Protein AF-S3V0M7-F1 (afdb_monomer)

Organism: NCBI:txid1193011

Solvent-accessible surface area (backbone atoms only — not comparable to full-atom values): 7848 Å² total; per-residue (Å²): 108,45,50,55,43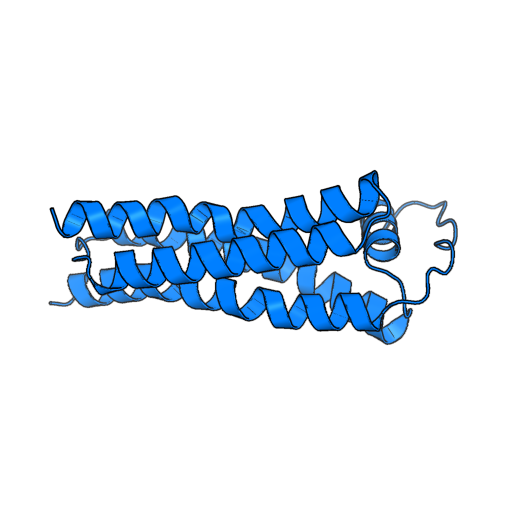,16,50,52,17,52,60,59,41,44,53,45,50,50,32,54,64,49,18,52,52,46,21,58,75,68,73,35,71,64,45,32,54,52,30,50,50,50,27,46,55,52,36,53,52,24,51,51,28,40,66,74,20,42,68,58,52,51,70,70,45,32,56,62,40,32,48,35,30,52,48,25,51,50,54,45,65,70,44,40,59,53,41,47,48,41,21,68,77,66,34,34,20,66,52,46,47,53,55,45,64,80,41,69,90,52,95,80,75,71,79,64,79,87,50,79,39,20,67,56,35,47,51,45,54,56,59,56,45,59,47,46,60,56,34,51,54,52,27,51,48,16,52,54,48,57,78,108

Nearest PDB structures (foldseek):
  8fit-assembly2_C  TM=4.180E-01  e=3.622E+00  synthetic construct
  5odw-assembly1_C  TM=2.910E-01  e=4.832E+00  Pseudomonas aeruginosa PAO1

Sequence (152 aa):
MRKIVFWTGVFFSILIPITLPLAEAGTCVNGDESMYLFFTEIACVITVFCLLAISFGTATSGILSLWLGSIPALLGIYFYIAYVPVYLYFSTFGNYGLCDILQQDLYIGKPNLIAARETFNGLFSRSFALLIAIPLFSLVVAPYKIYKASRL

pLDDT: mean 79.2, std 13.7, range [46.41, 95.5]

Secondary structure (DSSP, 8-state):
-HHHHHHHHHHHTTHHHHHHHHHHHHHHHH--THHHHHHHHHHHHHHHHHHHHHHHS-PPPSHHHHHHHHHHHHHHHHHHHHHHHHHHHHHHHS---HHHHHHHHHHTT-S--PPP-----HHHHHHHHHHTHHHHHHTTHHHHHHHHHT--

Structure (mmCIF, N/CA/C/O backbone):
data_AF-S3V0M7-F1
#
_entry.id   AF-S3V0M7-F1
#
loop_
_atom_site.group_PDB
_atom_site.id
_atom_site.type_symbol
_atom_site.label_atom_id
_atom_site.label_alt_id
_atom_site.label_comp_id
_atom_site.label_asym_id
_atom_site.label_entity_id
_atom_site.label_seq_id
_atom_site.pdbx_PDB_ins_code
_atom_site.Cartn_x
_atom_site.Cartn_y
_atom_site.Cartn_z
_atom_site.occupancy
_atom_site.B_iso_or_equiv
_atom_site.auth_seq_id
_atom_site.auth_comp_id
_atom_site.auth_asym_id
_atom_site.auth_atom_id
_atom_site.pdbx_PDB_model_num
ATOM 1 N N . MET A 1 1 ? -12.794 -9.377 20.613 1.00 83.69 1 MET A N 1
ATOM 2 C CA . MET A 1 1 ? -12.491 -9.944 19.277 1.00 83.69 1 MET A CA 1
ATOM 3 C C . MET A 1 1 ? -12.607 -8.938 18.130 1.00 83.69 1 MET A C 1
ATOM 5 O O . MET A 1 1 ? -11.633 -8.790 17.413 1.00 83.69 1 MET A O 1
ATOM 9 N N . ARG A 1 2 ? -13.709 -8.185 17.956 1.00 90.81 2 ARG A N 1
ATOM 10 C CA . ARG A 1 2 ? -13.863 -7.243 16.814 1.00 90.81 2 ARG A CA 1
ATOM 11 C C . ARG A 1 2 ? -12.776 -6.159 16.690 1.00 90.81 2 ARG A C 1
ATOM 13 O O . ARG A 1 2 ? -12.429 -5.782 15.577 1.00 90.81 2 ARG A O 1
ATOM 20 N N . LYS A 1 3 ? -12.212 -5.686 17.809 1.00 92.06 3 LYS A N 1
ATOM 21 C CA . LYS A 1 3 ? -11.047 -4.777 17.812 1.00 92.06 3 LYS A CA 1
ATOM 22 C C . LYS A 1 3 ? -9.782 -5.445 17.266 1.00 92.06 3 LYS A C 1
ATOM 24 O O . LYS A 1 3 ? -9.032 -4.809 16.543 1.00 92.06 3 LYS A O 1
ATOM 29 N N . ILE A 1 4 ? -9.571 -6.723 17.586 1.00 93.06 4 ILE A N 1
ATOM 30 C CA . ILE A 1 4 ? -8.424 -7.496 17.092 1.00 93.06 4 ILE A CA 1
ATOM 31 C C . ILE A 1 4 ? -8.550 -7.653 15.577 1.00 93.06 4 ILE A C 1
ATOM 33 O O . ILE A 1 4 ? -7.627 -7.289 14.873 1.00 93.06 4 ILE A O 1
ATOM 37 N N . VAL A 1 5 ? -9.724 -8.063 15.079 1.00 94.62 5 VAL A N 1
ATOM 38 C CA . VAL A 1 5 ? -9.996 -8.185 13.633 1.00 94.62 5 VAL A CA 1
ATOM 39 C C . VAL A 1 5 ? -9.728 -6.871 12.890 1.00 94.62 5 VAL A C 1
ATOM 41 O O . VAL A 1 5 ? -9.079 -6.881 11.848 1.00 94.62 5 VAL A O 1
ATOM 44 N N . PHE A 1 6 ? -10.167 -5.737 13.453 1.00 95.38 6 PHE A N 1
ATOM 45 C CA . PHE A 1 6 ? -9.876 -4.414 12.897 1.00 95.38 6 PHE A CA 1
ATOM 46 C C . PHE A 1 6 ? -8.367 -4.173 12.775 1.00 95.38 6 PHE A C 1
ATOM 48 O O . PHE A 1 6 ? -7.878 -3.869 11.691 1.00 95.38 6 PHE A O 1
ATOM 55 N N . TRP A 1 7 ? -7.629 -4.340 13.875 1.00 95.50 7 TRP A N 1
ATOM 56 C CA . TRP A 1 7 ? -6.191 -4.083 13.908 1.00 95.50 7 TRP A CA 1
ATOM 57 C C . TRP A 1 7 ? -5.392 -5.068 13.058 1.00 95.50 7 TRP A C 1
ATOM 59 O O . TRP A 1 7 ? -4.432 -4.655 12.421 1.00 95.50 7 TRP A O 1
ATOM 69 N N . THR A 1 8 ? -5.817 -6.328 12.952 1.00 94.50 8 THR A N 1
ATOM 70 C CA . THR A 1 8 ? -5.262 -7.276 11.980 1.00 94.50 8 THR A CA 1
ATOM 71 C C . THR A 1 8 ? -5.396 -6.711 10.567 1.00 94.50 8 THR A C 1
ATOM 73 O O . THR A 1 8 ? -4.396 -6.595 9.872 1.00 94.50 8 THR A O 1
ATOM 76 N N . GLY A 1 9 ? -6.584 -6.250 10.165 1.00 93.31 9 GLY A N 1
ATOM 77 C CA . GLY A 1 9 ? -6.769 -5.609 8.858 1.00 93.31 9 GLY A CA 1
ATOM 78 C C . GLY A 1 9 ? -5.857 -4.395 8.632 1.00 93.31 9 GLY A C 1
ATOM 79 O O . GLY A 1 9 ? -5.301 -4.252 7.547 1.00 93.31 9 GLY A O 1
ATOM 80 N N . VAL A 1 10 ? -5.653 -3.562 9.659 1.00 93.81 10 VAL A N 1
ATOM 81 C CA . VAL A 1 10 ? -4.761 -2.387 9.608 1.00 93.81 10 VAL A CA 1
ATOM 82 C C . VAL A 1 10 ? -3.284 -2.770 9.491 1.00 93.81 10 VAL A C 1
ATOM 84 O O . VAL A 1 10 ? -2.550 -2.146 8.737 1.00 93.81 10 VAL A O 1
ATOM 87 N N . PHE A 1 11 ? -2.816 -3.783 10.217 1.00 93.81 11 PHE A N 1
ATOM 88 C CA . PHE A 1 11 ? -1.416 -4.202 10.117 1.00 93.81 11 PHE A CA 1
ATOM 89 C C . PHE A 1 11 ? -1.130 -4.900 8.789 1.00 93.81 11 PHE A C 1
ATOM 91 O O . PHE A 1 11 ? -0.105 -4.639 8.166 1.00 93.81 11 PHE A O 1
ATOM 98 N N . PHE A 1 12 ? -2.057 -5.735 8.313 1.00 94.44 12 PHE A N 1
ATOM 99 C CA . PHE A 1 12 ? -1.924 -6.385 7.011 1.00 94.44 12 PHE A CA 1
ATOM 100 C C . PHE A 1 12 ? -1.976 -5.388 5.848 1.00 94.44 12 PHE A C 1
ATOM 102 O O . PHE A 1 12 ? -1.345 -5.632 4.822 1.00 94.44 12 PHE A O 1
ATOM 109 N N . SER A 1 13 ? -2.644 -4.239 6.001 1.00 93.19 13 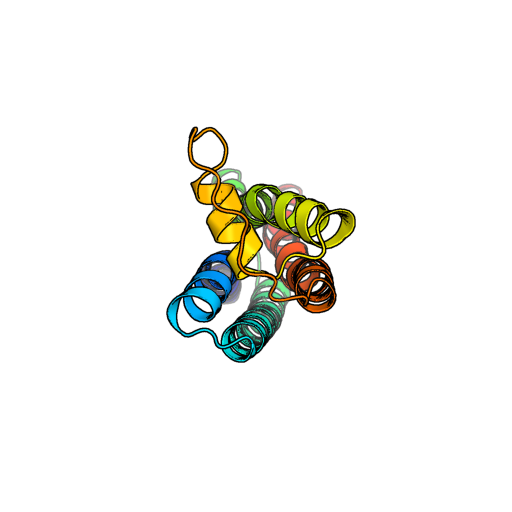SER A N 1
ATOM 110 C CA . SER A 1 13 ? -2.704 -3.238 4.933 1.00 93.19 13 SER A CA 1
ATOM 111 C C . SER A 1 13 ? -1.366 -2.539 4.673 1.00 93.19 13 SER A C 1
ATOM 113 O O . SER A 1 13 ? -1.216 -1.925 3.624 1.00 93.19 13 SER A O 1
ATOM 115 N N . ILE A 1 14 ? -0.363 -2.696 5.550 1.00 92.44 14 ILE A N 1
ATOM 116 C CA . ILE A 1 14 ? 1.031 -2.281 5.297 1.00 92.44 14 ILE A CA 1
ATOM 117 C C . ILE A 1 14 ? 1.642 -3.061 4.124 1.00 92.44 14 ILE A C 1
ATOM 119 O O . ILE A 1 14 ? 2.519 -2.550 3.434 1.00 92.44 14 ILE A O 1
ATOM 123 N N . LEU A 1 15 ? 1.171 -4.279 3.851 1.00 91.12 15 LEU A N 1
ATOM 124 C CA . LEU A 1 15 ? 1.675 -5.062 2.724 1.00 91.12 15 LEU A CA 1
ATOM 125 C C . LEU A 1 15 ? 1.286 -4.448 1.374 1.00 91.12 15 LEU A C 1
ATOM 127 O O . LEU A 1 15 ? 2.026 -4.615 0.414 1.00 91.12 15 LEU A O 1
ATOM 131 N N . ILE A 1 16 ? 0.182 -3.694 1.305 1.00 89.94 16 ILE A N 1
ATOM 132 C CA . ILE A 1 16 ? -0.292 -3.041 0.076 1.00 89.94 16 ILE A CA 1
ATOM 133 C C . ILE A 1 16 ? 0.744 -2.052 -0.488 1.00 89.94 16 ILE A C 1
ATOM 135 O O . ILE A 1 16 ? 1.119 -2.193 -1.644 1.00 89.94 16 ILE A O 1
ATOM 139 N N . PRO A 1 17 ? 1.264 -1.065 0.266 1.00 85.75 17 PRO A N 1
ATOM 140 C CA . PRO A 1 17 ? 2.321 -0.203 -0.258 1.00 85.75 17 PRO A CA 1
ATOM 141 C C . PRO A 1 17 ? 3.632 -0.950 -0.536 1.00 85.75 17 PRO A C 1
ATOM 143 O O . PRO A 1 17 ? 4.412 -0.497 -1.362 1.00 85.75 17 PRO A O 1
ATOM 146 N N . ILE A 1 18 ? 3.882 -2.092 0.111 1.00 85.50 18 ILE A N 1
ATOM 147 C CA . ILE A 1 18 ? 5.096 -2.893 -0.103 1.00 85.50 18 ILE A CA 1
ATOM 148 C C . ILE A 1 18 ? 5.041 -3.668 -1.430 1.00 85.50 18 ILE A C 1
ATOM 150 O O . ILE A 1 18 ? 6.086 -3.910 -2.028 1.00 85.50 18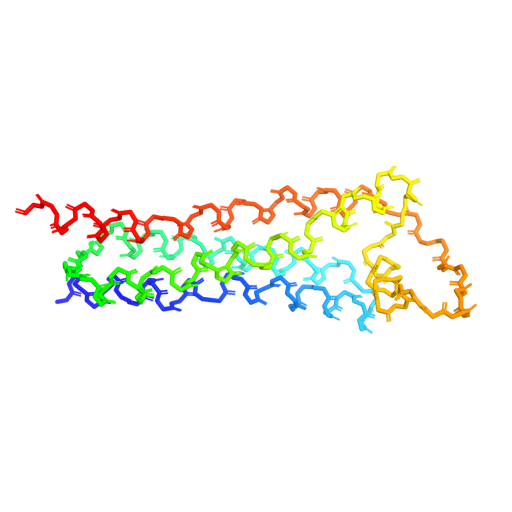 ILE A O 1
ATOM 154 N N . THR A 1 19 ? 3.861 -4.015 -1.956 1.00 85.00 19 THR A N 1
ATOM 155 C CA . THR A 1 19 ? 3.780 -4.718 -3.250 1.00 85.00 19 THR A CA 1
ATOM 156 C C . THR A 1 19 ? 4.288 -3.877 -4.421 1.00 85.00 19 THR A C 1
ATOM 158 O O . THR A 1 19 ? 4.744 -4.458 -5.396 1.00 85.00 19 THR A O 1
ATOM 161 N N . LEU A 1 20 ? 4.249 -2.541 -4.329 1.00 78.25 20 LEU A N 1
ATOM 162 C CA . LEU A 1 20 ? 4.769 -1.613 -5.346 1.00 78.25 20 LEU A CA 1
ATOM 163 C C . LEU A 1 20 ? 6.263 -1.836 -5.645 1.00 78.25 20 LEU A C 1
ATOM 165 O O . LEU A 1 20 ? 6.578 -2.272 -6.752 1.00 78.25 20 LEU A O 1
ATOM 169 N N . PRO A 1 21 ? 7.185 -1.630 -4.684 1.00 77.25 21 PRO A N 1
ATOM 170 C CA . PRO A 1 21 ? 8.609 -1.826 -4.939 1.00 77.25 21 PRO A CA 1
ATOM 171 C C . PRO A 1 21 ? 8.965 -3.288 -5.251 1.00 77.25 21 PRO A C 1
ATOM 173 O O . PRO A 1 21 ? 9.936 -3.534 -5.964 1.00 77.25 21 PRO A O 1
ATOM 176 N N . LEU A 1 22 ? 8.196 -4.278 -4.766 1.00 79.50 22 LEU A N 1
ATOM 177 C CA . LEU A 1 22 ? 8.405 -5.682 -5.156 1.00 79.50 22 LEU A CA 1
ATOM 178 C C . LEU A 1 22 ? 8.006 -5.960 -6.609 1.00 79.50 22 LEU A C 1
ATOM 180 O O . LEU A 1 22 ? 8.734 -6.671 -7.302 1.00 79.50 22 LEU A O 1
ATOM 184 N N . ALA A 1 23 ? 6.881 -5.407 -7.069 1.00 75.12 23 ALA A N 1
ATOM 185 C CA . ALA A 1 23 ? 6.439 -5.527 -8.456 1.00 75.12 23 ALA A CA 1
ATOM 186 C C . ALA A 1 23 ? 7.492 -4.956 -9.410 1.00 75.12 23 ALA A C 1
ATOM 188 O O . ALA A 1 23 ? 7.853 -5.575 -10.412 1.00 75.12 23 ALA A O 1
ATOM 189 N N . GLU A 1 24 ? 8.036 -3.801 -9.052 1.00 73.06 24 GLU A N 1
ATOM 190 C CA . GLU A 1 24 ? 9.083 -3.117 -9.798 1.00 73.06 24 GLU A CA 1
ATOM 191 C C . GLU A 1 24 ? 10.398 -3.899 -9.821 1.00 73.06 24 GLU A C 1
ATOM 193 O O . GLU A 1 24 ? 10.924 -4.203 -10.893 1.00 73.06 24 GLU A O 1
ATOM 198 N N . ALA A 1 25 ? 10.910 -4.284 -8.648 1.00 73.81 25 ALA A N 1
ATOM 199 C CA . ALA A 1 25 ? 12.155 -5.037 -8.545 1.00 73.81 25 ALA A CA 1
ATOM 200 C C . ALA A 1 25 ? 12.061 -6.390 -9.269 1.00 73.81 25 ALA A C 1
ATOM 202 O O . ALA A 1 25 ? 12.987 -6.773 -9.983 1.00 73.81 25 ALA A O 1
ATOM 203 N N . GLY A 1 26 ? 10.932 -7.094 -9.136 1.00 68.31 26 GLY A N 1
ATOM 204 C CA . GLY A 1 26 ? 10.698 -8.374 -9.806 1.00 68.31 26 GLY A CA 1
ATOM 205 C C . GLY A 1 26 ? 10.711 -8.254 -11.329 1.00 68.31 26 GLY A C 1
ATOM 206 O O . GLY A 1 26 ? 11.328 -9.080 -12.001 1.00 68.31 26 GLY A O 1
ATOM 207 N N . THR A 1 27 ? 10.102 -7.196 -11.866 1.00 68.94 27 THR A N 1
ATOM 208 C CA . THR A 1 27 ? 10.056 -6.945 -13.315 1.00 68.94 27 THR A CA 1
ATOM 209 C C . THR A 1 27 ? 11.439 -6.628 -13.870 1.00 68.94 27 THR A C 1
ATOM 211 O O . THR A 1 27 ? 11.824 -7.155 -14.911 1.00 68.94 27 THR A O 1
ATOM 214 N N . CYS A 1 28 ? 12.227 -5.820 -13.158 1.00 69.25 28 CYS A N 1
ATOM 215 C CA . CYS A 1 28 ? 13.506 -5.334 -13.676 1.00 69.25 28 CYS A CA 1
ATOM 216 C C . CYS A 1 28 ? 14.691 -6.265 -13.440 1.00 69.25 28 CYS A C 1
ATOM 218 O O . CYS A 1 28 ? 15.659 -6.206 -14.194 1.00 69.25 28 CYS A O 1
ATOM 220 N N . VAL A 1 29 ? 14.620 -7.149 -12.443 1.00 70.00 29 VAL A N 1
ATOM 221 C CA . VAL A 1 29 ? 15.644 -8.183 -12.232 1.00 70.00 29 VAL A CA 1
ATOM 222 C C . VAL A 1 29 ? 15.433 -9.368 -13.177 1.00 70.00 29 VAL A C 1
ATOM 224 O O . VAL A 1 29 ? 16.406 -9.893 -13.713 1.00 70.00 29 VAL A O 1
ATOM 227 N N . ASN A 1 30 ? 14.179 -9.769 -13.411 1.00 68.69 30 ASN A N 1
ATOM 228 C CA . ASN A 1 30 ? 13.868 -10.966 -14.197 1.00 68.69 30 ASN A CA 1
ATOM 229 C C . ASN A 1 30 ? 13.510 -10.671 -15.663 1.00 68.69 30 ASN A C 1
ATOM 231 O O . ASN A 1 30 ? 13.416 -11.605 -16.454 1.00 68.69 30 ASN A O 1
ATOM 235 N N . GLY A 1 31 ? 13.308 -9.400 -16.031 1.00 66.62 31 GLY A N 1
ATOM 236 C CA . GLY A 1 31 ? 12.860 -9.004 -17.372 1.00 66.62 31 GLY A CA 1
ATOM 237 C C . GLY A 1 31 ? 11.451 -9.499 -17.713 1.00 66.62 31 GLY A C 1
ATOM 238 O O . GLY A 1 31 ? 11.116 -9.620 -18.888 1.00 66.62 31 GLY A O 1
ATOM 239 N N . ASP A 1 32 ? 10.653 -9.827 -16.696 1.00 70.44 32 ASP A N 1
ATOM 240 C CA . ASP A 1 32 ? 9.349 -10.469 -16.836 1.00 70.44 32 ASP A CA 1
ATOM 241 C C . ASP A 1 32 ? 8.236 -9.534 -16.345 1.00 70.44 32 ASP A C 1
ATOM 243 O O . ASP A 1 32 ? 8.030 -9.354 -15.142 1.00 70.44 32 ASP A O 1
ATOM 247 N N . GLU A 1 33 ? 7.502 -8.946 -17.293 1.00 70.31 33 GLU A N 1
ATOM 248 C CA . GLU A 1 33 ? 6.353 -8.069 -17.034 1.00 70.31 33 GLU A CA 1
ATOM 249 C C . GLU A 1 33 ? 5.192 -8.801 -16.326 1.00 70.31 33 GLU A C 1
ATOM 251 O O . GLU A 1 33 ? 4.337 -8.160 -15.712 1.00 70.31 33 GLU A O 1
ATOM 256 N N . SER A 1 34 ? 5.149 -10.141 -16.336 1.00 74.38 34 SER A N 1
ATOM 257 C CA . SER A 1 34 ? 4.094 -10.902 -15.650 1.00 74.38 34 SER A CA 1
ATOM 258 C C . SER A 1 34 ? 4.212 -10.845 -14.123 1.00 74.38 34 SER A C 1
ATOM 260 O O . SER A 1 34 ? 3.194 -10.865 -13.424 1.00 74.38 34 SER A O 1
ATOM 262 N N . MET A 1 35 ? 5.430 -10.670 -13.594 1.00 73.25 35 MET A N 1
ATOM 263 C CA . MET A 1 35 ? 5.675 -10.494 -12.157 1.00 73.25 35 MET A CA 1
ATOM 264 C C . MET A 1 35 ? 4.937 -9.269 -11.621 1.00 73.25 35 MET A C 1
ATOM 266 O O . MET A 1 35 ? 4.385 -9.288 -10.521 1.00 73.25 35 MET A O 1
ATOM 270 N N . TYR A 1 36 ? 4.863 -8.213 -12.423 1.00 72.50 36 TYR A N 1
ATOM 271 C CA . TYR A 1 36 ? 4.157 -6.999 -12.056 1.00 72.50 36 TYR A CA 1
ATOM 272 C C . TYR A 1 36 ? 2.637 -7.216 -11.934 1.00 72.50 36 TYR A C 1
ATOM 274 O O . TYR A 1 36 ? 2.021 -6.782 -10.951 1.00 72.50 36 TYR A O 1
ATOM 282 N N . LEU A 1 37 ? 2.021 -7.916 -12.896 1.00 76.12 37 LEU A N 1
ATOM 283 C CA . LEU A 1 37 ? 0.594 -8.259 -12.832 1.00 76.12 37 LEU A CA 1
ATOM 284 C C . LEU A 1 37 ? 0.302 -9.110 -11.595 1.00 76.12 37 LEU A C 1
ATOM 286 O O . LEU A 1 37 ? -0.614 -8.796 -10.838 1.00 76.12 37 LEU A O 1
ATOM 290 N N . PHE A 1 38 ? 1.155 -10.097 -11.328 1.00 83.88 38 PHE A N 1
ATOM 291 C CA . PHE A 1 38 ? 1.053 -10.962 -10.159 1.00 83.88 38 PHE A CA 1
ATOM 292 C C . PHE A 1 38 ? 1.076 -10.180 -8.835 1.00 83.88 38 PHE A C 1
ATOM 294 O O . PHE A 1 38 ? 0.207 -10.365 -7.982 1.00 83.88 38 PHE A O 1
ATOM 301 N N . PHE A 1 39 ? 2.014 -9.243 -8.657 1.00 83.50 39 PHE A N 1
ATOM 302 C CA . PHE A 1 39 ? 2.063 -8.426 -7.438 1.00 83.50 39 PHE A CA 1
ATOM 303 C C . PHE A 1 39 ? 0.903 -7.424 -7.332 1.00 83.50 39 PHE A C 1
ATOM 305 O O . PHE A 1 39 ? 0.453 -7.133 -6.221 1.00 83.50 39 PHE A O 1
ATOM 312 N N . THR A 1 40 ? 0.367 -6.942 -8.458 1.00 81.44 40 THR A N 1
ATOM 313 C CA . THR A 1 40 ? -0.847 -6.105 -8.479 1.00 81.44 40 THR A CA 1
ATOM 314 C C . THR A 1 40 ? -2.079 -6.903 -8.044 1.00 81.44 40 THR A C 1
ATOM 316 O O . THR A 1 40 ? -2.882 -6.426 -7.241 1.00 81.44 40 THR A O 1
ATOM 319 N N . GLU A 1 41 ? -2.219 -8.141 -8.519 1.00 86.38 41 GLU A N 1
ATOM 320 C CA . GLU A 1 41 ? -3.286 -9.054 -8.101 1.00 86.38 41 GLU A CA 1
ATOM 321 C C . GLU A 1 41 ? -3.184 -9.387 -6.610 1.00 86.38 41 GLU A C 1
ATOM 323 O O . GLU A 1 41 ? -4.182 -9.300 -5.892 1.00 86.38 41 GLU A O 1
ATOM 328 N N . ILE A 1 42 ? -1.974 -9.672 -6.114 1.00 89.44 42 ILE A N 1
ATOM 329 C CA . ILE A 1 42 ? -1.720 -9.861 -4.680 1.00 89.44 42 ILE A CA 1
ATOM 330 C C . ILE A 1 42 ? -2.158 -8.624 -3.889 1.00 89.44 42 ILE A C 1
ATOM 332 O O . ILE A 1 42 ? -2.861 -8.761 -2.885 1.00 89.44 42 ILE A O 1
ATOM 336 N N . ALA A 1 43 ? -1.804 -7.419 -4.344 1.00 88.69 43 ALA A N 1
ATOM 337 C CA . ALA A 1 43 ? -2.211 -6.175 -3.694 1.00 88.69 43 ALA A CA 1
ATOM 338 C C . ALA A 1 43 ? -3.740 -6.048 -3.622 1.00 88.69 43 ALA A C 1
ATOM 340 O O . ALA A 1 43 ? -4.284 -5.697 -2.57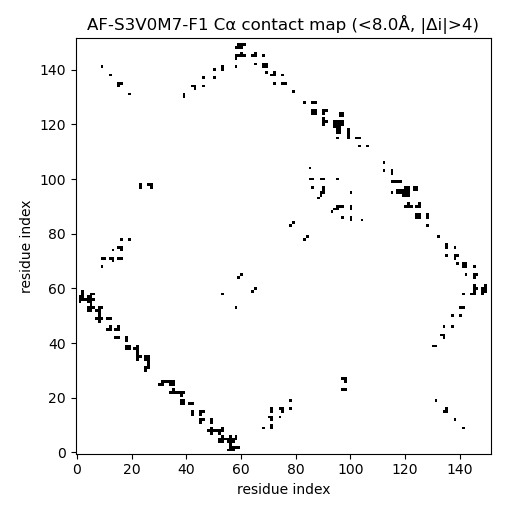1 1.00 88.69 43 ALA A O 1
ATOM 341 N N . CYS A 1 44 ? -4.447 -6.386 -4.703 1.00 89.06 44 CYS A N 1
ATOM 342 C CA . CYS A 1 44 ? -5.909 -6.408 -4.749 1.00 89.06 44 CYS A CA 1
ATOM 343 C C . CYS A 1 44 ? -6.515 -7.441 -3.785 1.00 89.06 44 CYS A C 1
ATOM 345 O O . CYS A 1 44 ? -7.458 -7.121 -3.060 1.00 89.06 44 CYS A O 1
ATOM 347 N N . VAL A 1 45 ? -5.964 -8.655 -3.710 1.00 92.62 45 VAL A N 1
ATOM 348 C CA . VAL A 1 45 ? -6.436 -9.694 -2.777 1.00 92.62 45 VAL A CA 1
ATOM 349 C C . VAL A 1 45 ? -6.251 -9.250 -1.323 1.00 92.62 45 VAL A C 1
ATOM 351 O O . VAL A 1 45 ? -7.189 -9.334 -0.524 1.00 92.62 45 VAL A O 1
ATOM 354 N N . ILE A 1 46 ? -5.075 -8.709 -0.986 1.00 92.62 46 ILE A N 1
ATOM 355 C CA . ILE A 1 46 ? -4.790 -8.157 0.347 1.00 92.62 46 ILE A CA 1
ATOM 356 C C . ILE A 1 46 ? -5.756 -7.011 0.659 1.00 92.62 46 ILE A C 1
ATOM 358 O O . ILE A 1 46 ? -6.321 -6.959 1.748 1.00 92.62 46 ILE A O 1
ATOM 362 N N . THR A 1 47 ? -6.007 -6.130 -0.308 1.00 92.44 47 THR A N 1
ATOM 363 C CA . THR A 1 47 ? -6.947 -5.007 -0.188 1.00 92.44 47 THR A CA 1
ATOM 364 C C . THR A 1 47 ? -8.348 -5.475 0.170 1.00 92.44 47 THR A C 1
ATOM 366 O O . THR A 1 47 ? -8.931 -4.965 1.126 1.00 92.44 47 THR A O 1
ATOM 369 N N . VAL A 1 48 ? -8.891 -6.462 -0.548 1.00 94.44 48 VAL A N 1
ATOM 370 C CA . VAL A 1 48 ? -10.225 -7.009 -0.262 1.00 94.44 48 VAL A CA 1
ATOM 371 C C . VAL A 1 48 ? -10.269 -7.602 1.146 1.00 94.44 48 VAL A C 1
ATOM 373 O O . VAL A 1 48 ? -11.179 -7.289 1.916 1.00 94.44 48 VAL A O 1
ATOM 376 N N . PHE A 1 49 ? -9.266 -8.398 1.522 1.00 94.31 49 PHE A N 1
ATOM 377 C CA . PHE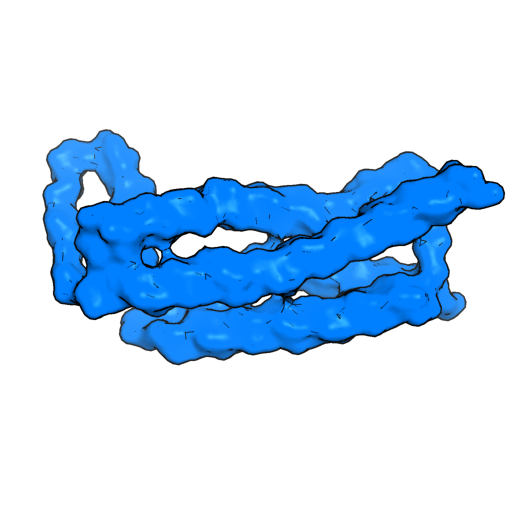 A 1 49 ? -9.171 -8.963 2.867 1.00 94.31 49 PHE A CA 1
ATOM 378 C C . PHE A 1 49 ? -9.125 -7.874 3.953 1.00 94.31 49 PHE A C 1
ATOM 380 O O . PHE A 1 49 ? -9.906 -7.912 4.909 1.00 94.31 49 PHE A O 1
ATOM 387 N N . CYS A 1 50 ? -8.261 -6.870 3.790 1.00 93.88 50 CYS A N 1
ATOM 388 C CA . CYS A 1 50 ? -8.120 -5.748 4.713 1.00 93.88 50 CYS A CA 1
ATOM 389 C C . CYS A 1 50 ? -9.414 -4.942 4.819 1.00 93.88 50 CYS A C 1
ATOM 391 O O . CYS A 1 50 ? -9.844 -4.633 5.929 1.00 93.88 50 CYS A O 1
ATOM 393 N N . LEU A 1 51 ? -10.074 -4.648 3.696 1.00 94.06 51 LEU A N 1
ATOM 394 C CA . LEU A 1 51 ? -11.355 -3.949 3.674 1.00 94.06 51 LEU A CA 1
ATOM 395 C C . LEU A 1 51 ? -12.428 -4.713 4.443 1.00 94.06 51 LEU A C 1
ATOM 397 O O . LEU A 1 51 ? -13.136 -4.103 5.243 1.00 94.06 51 LEU A O 1
ATOM 401 N N . LEU A 1 52 ? -12.533 -6.031 4.261 1.00 94.69 52 LEU A N 1
ATOM 402 C CA . LEU A 1 52 ? -13.478 -6.860 5.012 1.00 94.69 52 LEU A CA 1
ATOM 403 C C . LEU A 1 52 ? -13.151 -6.836 6.513 1.00 94.69 52 LEU A C 1
ATOM 405 O O . LEU A 1 52 ? -14.026 -6.539 7.330 1.00 94.69 52 LEU A O 1
ATOM 409 N N . ALA A 1 53 ? -11.889 -7.061 6.886 1.00 93.56 53 ALA A N 1
ATOM 410 C CA . ALA A 1 53 ? -11.445 -7.057 8.280 1.00 93.56 53 ALA A CA 1
ATOM 411 C C . ALA A 1 53 ? -11.684 -5.699 8.971 1.00 93.56 53 ALA A C 1
ATOM 413 O O . ALA A 1 53 ? -12.233 -5.635 10.075 1.00 93.56 53 ALA A O 1
ATOM 414 N N . ILE A 1 54 ? -11.349 -4.595 8.298 1.00 94.06 54 ILE A N 1
ATOM 415 C CA . ILE A 1 54 ? -11.572 -3.227 8.780 1.00 94.06 54 ILE A CA 1
ATOM 416 C C . ILE A 1 54 ? -13.071 -2.922 8.858 1.00 94.06 54 ILE A C 1
ATOM 418 O O . ILE A 1 54 ? -13.514 -2.289 9.819 1.00 94.06 54 ILE A O 1
ATOM 422 N N . SER A 1 55 ? -13.876 -3.376 7.894 1.00 92.88 55 SER A N 1
ATOM 423 C CA . SER A 1 55 ? -15.321 -3.107 7.831 1.00 92.88 55 SER A CA 1
ATOM 424 C C . SER A 1 55 ? -16.102 -3.838 8.922 1.00 92.88 55 SER A C 1
ATOM 426 O O . SER A 1 55 ? -16.883 -3.197 9.629 1.00 92.88 55 SER A O 1
ATOM 428 N N . PHE A 1 56 ? -15.841 -5.130 9.133 1.00 93.06 56 PHE A N 1
ATOM 429 C CA . PHE A 1 56 ? -16.481 -5.924 10.191 1.00 93.06 56 PHE A CA 1
ATOM 430 C C . PHE A 1 56 ? -15.861 -5.700 11.580 1.00 93.06 56 PHE A C 1
ATOM 432 O O . PHE A 1 56 ? -16.483 -5.992 12.607 1.00 93.06 56 PHE A O 1
ATOM 439 N N . GLY A 1 57 ? -14.646 -5.156 11.631 1.00 91.75 57 GLY A N 1
ATOM 440 C CA . GLY A 1 57 ? -13.963 -4.784 12.859 1.00 91.75 57 GLY A CA 1
ATOM 441 C C . GLY A 1 57 ? -14.491 -3.494 13.499 1.00 91.75 57 GLY A C 1
ATOM 442 O O . GLY A 1 57 ? -15.095 -2.629 12.859 1.00 91.75 57 GLY A O 1
ATOM 443 N N . THR A 1 58 ? -14.234 -3.338 14.797 1.00 92.62 58 THR A N 1
ATOM 444 C CA . THR A 1 58 ? -14.555 -2.117 15.558 1.00 92.62 58 THR A CA 1
ATOM 445 C C . THR A 1 58 ? -13.283 -1.320 15.813 1.00 92.62 58 THR A C 1
ATOM 447 O O . THR A 1 58 ? -12.370 -1.846 16.453 1.00 92.62 58 THR A O 1
ATOM 450 N N . ALA A 1 59 ? -13.239 -0.069 15.356 1.00 90.50 59 ALA A N 1
ATOM 451 C CA . ALA A 1 59 ? -12.099 0.816 15.571 1.00 90.50 59 ALA A CA 1
ATOM 452 C C . ALA A 1 59 ? -11.938 1.182 17.057 1.00 90.50 59 ALA A C 1
ATOM 454 O O . ALA A 1 59 ? -12.916 1.266 17.805 1.00 90.50 59 ALA A O 1
ATOM 455 N N . THR A 1 60 ? -10.698 1.400 17.486 1.00 89.50 60 THR A N 1
ATOM 456 C CA . THR A 1 60 ? -10.394 2.061 18.761 1.00 89.50 60 THR A CA 1
ATOM 457 C C . THR A 1 60 ? -10.347 3.571 18.552 1.00 89.50 60 THR A C 1
ATOM 459 O O . THR A 1 60 ? -9.911 4.029 17.500 1.00 89.50 60 THR A O 1
ATOM 462 N N . SER A 1 61 ? -10.799 4.346 19.537 1.00 87.38 61 SER A N 1
ATOM 463 C CA . SER A 1 61 ? -10.695 5.806 19.523 1.00 87.38 61 SER A CA 1
ATOM 464 C C . SER A 1 61 ? -9.334 6.278 20.050 1.00 87.38 61 SER A C 1
ATOM 466 O O . SER A 1 61 ? -8.559 5.502 20.624 1.00 87.38 61 SER A O 1
ATOM 468 N N . GLY A 1 62 ? -9.032 7.557 19.831 1.00 88.31 62 GLY A N 1
ATOM 469 C CA . GLY A 1 62 ? -7.867 8.233 20.398 1.00 88.31 62 GLY A CA 1
ATOM 470 C C . GLY A 1 62 ? -6.773 8.564 19.385 1.00 88.31 62 GLY A C 1
ATOM 471 O O . GLY A 1 62 ? -6.638 7.938 18.334 1.00 88.31 62 GLY A O 1
ATOM 472 N N . ILE A 1 63 ? -5.963 9.563 19.741 1.00 89.88 63 ILE A N 1
ATOM 473 C CA . ILE A 1 63 ? -4.926 10.149 18.878 1.00 89.88 63 ILE A CA 1
ATOM 474 C C . ILE A 1 63 ? -3.868 9.109 18.494 1.00 89.88 63 ILE A C 1
ATOM 476 O O . ILE A 1 63 ? -3.508 9.011 17.325 1.00 89.88 63 ILE A O 1
ATOM 480 N N . LEU A 1 64 ? -3.419 8.284 19.445 1.00 91.75 64 LEU A N 1
ATOM 481 C CA . LEU A 1 64 ? -2.435 7.231 19.173 1.00 91.75 64 LEU A CA 1
ATOM 482 C C . LEU A 1 64 ? -2.965 6.195 18.167 1.00 91.75 64 LEU A C 1
ATOM 484 O O . LEU A 1 64 ? -2.251 5.822 17.239 1.00 91.75 64 LEU A O 1
ATOM 488 N N . SER 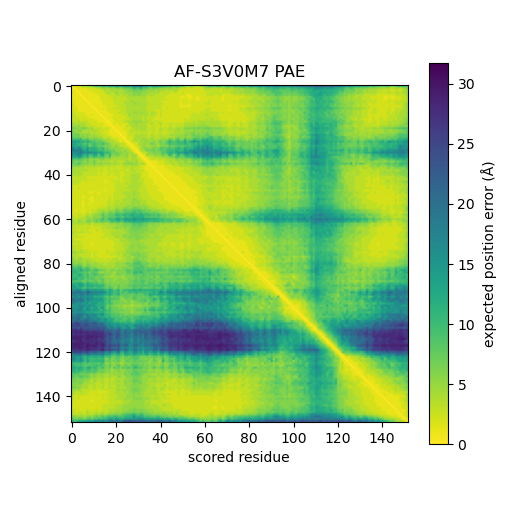A 1 65 ? -4.230 5.776 18.314 1.00 91.12 65 SER A N 1
ATOM 489 C CA . SER A 1 65 ? -4.890 4.872 17.363 1.00 91.12 65 SER A CA 1
ATOM 490 C C . SER A 1 65 ? -4.931 5.490 15.966 1.00 91.12 65 SER A C 1
ATOM 492 O O . SER A 1 65 ? -4.656 4.801 14.989 1.00 91.12 65 SER A O 1
ATOM 494 N N . LEU A 1 66 ? -5.252 6.785 15.869 1.00 92.81 66 LEU A N 1
ATOM 495 C CA . LEU A 1 66 ? -5.334 7.497 14.594 1.00 92.81 66 LEU A CA 1
ATOM 496 C C . LEU A 1 66 ? -3.970 7.577 13.904 1.00 92.81 66 LEU A C 1
ATOM 498 O O . LEU A 1 66 ? -3.891 7.302 12.710 1.00 92.81 66 LEU A O 1
ATOM 502 N N . TRP A 1 67 ? -2.906 7.891 14.646 1.00 92.81 67 TRP A N 1
ATOM 503 C CA . TRP A 1 67 ? -1.541 7.888 14.117 1.00 92.81 67 TRP A CA 1
ATOM 504 C C . TRP A 1 67 ? -1.147 6.512 13.582 1.00 92.81 67 TRP A C 1
ATOM 506 O O . TRP A 1 67 ? -0.788 6.396 12.414 1.00 92.81 67 TRP A O 1
ATOM 516 N N . LEU A 1 68 ? -1.294 5.465 14.399 1.00 92.44 68 LEU A N 1
ATOM 517 C CA . LEU A 1 68 ? -0.961 4.091 14.012 1.00 92.44 68 LEU A CA 1
ATOM 518 C C . LEU A 1 68 ? -1.781 3.612 12.807 1.00 92.44 68 LEU A C 1
ATOM 520 O O . LEU A 1 68 ? -1.229 3.050 11.865 1.00 92.44 68 LEU A O 1
ATOM 524 N N . GLY A 1 69 ? -3.088 3.877 12.802 1.00 91.19 69 GLY A N 1
ATOM 525 C CA . GLY A 1 69 ? -3.981 3.507 11.705 1.00 91.19 69 GLY A CA 1
ATOM 526 C C . GLY A 1 69 ? -3.760 4.298 10.415 1.00 91.19 69 GLY A C 1
ATOM 527 O O . GLY A 1 69 ? -4.215 3.861 9.362 1.00 91.19 69 GLY A O 1
ATOM 528 N N . SER A 1 70 ? -3.056 5.433 10.478 1.00 93.62 70 SER A N 1
ATOM 529 C CA . SER A 1 70 ? -2.710 6.245 9.306 1.00 93.62 70 SER A CA 1
ATOM 530 C C . SER A 1 70 ? -1.403 5.810 8.640 1.00 93.62 70 SER A C 1
ATOM 532 O O . SER A 1 70 ? -1.185 6.168 7.488 1.00 93.62 70 SER A O 1
ATOM 534 N N . ILE A 1 71 ? -0.548 5.026 9.314 1.00 93.88 71 ILE A N 1
ATOM 535 C CA . ILE A 1 71 ? 0.755 4.594 8.775 1.00 93.88 71 ILE A CA 1
ATOM 536 C C . ILE A 1 71 ? 0.625 3.918 7.401 1.00 93.88 71 ILE A C 1
ATOM 538 O O . ILE A 1 71 ? 1.329 4.348 6.487 1.00 93.88 71 ILE A O 1
ATOM 542 N N . PRO A 1 72 ? -0.273 2.930 7.190 1.00 92.44 72 PRO A N 1
ATOM 543 C CA . PRO A 1 72 ? -0.407 2.295 5.881 1.00 92.44 72 PRO A CA 1
ATOM 544 C C . PRO A 1 72 ? -0.782 3.302 4.790 1.00 92.44 72 PRO A C 1
ATOM 546 O O . PRO A 1 72 ? -0.192 3.290 3.717 1.00 92.44 72 PRO A O 1
ATOM 549 N N . ALA A 1 73 ? -1.711 4.220 5.082 1.00 91.50 73 ALA A N 1
ATOM 550 C CA . ALA A 1 73 ? -2.145 5.250 4.141 1.00 91.50 73 ALA A CA 1
ATOM 551 C C . ALA A 1 73 ? -1.032 6.258 3.822 1.00 91.50 73 ALA A C 1
ATOM 553 O O . ALA A 1 73 ? -0.854 6.616 2.664 1.00 91.50 73 ALA A O 1
ATOM 554 N N . LEU A 1 74 ? -0.257 6.683 4.824 1.00 92.19 74 LEU A N 1
ATOM 555 C CA . LEU A 1 74 ? 0.883 7.582 4.632 1.00 92.19 74 LEU A CA 1
ATOM 556 C C . LEU A 1 74 ? 1.979 6.929 3.786 1.00 92.19 74 LEU A C 1
ATOM 558 O O . LEU A 1 74 ? 2.489 7.564 2.867 1.00 92.19 74 LEU A O 1
ATOM 562 N N . LEU A 1 75 ? 2.296 5.657 4.049 1.00 89.56 75 LEU A N 1
ATOM 563 C CA . LEU A 1 75 ? 3.212 4.880 3.212 1.00 89.56 75 LEU A CA 1
ATOM 564 C C . LEU A 1 75 ? 2.668 4.749 1.788 1.00 89.56 75 LEU A C 1
ATOM 566 O O . LEU A 1 75 ? 3.392 5.007 0.834 1.00 89.56 75 LEU A O 1
ATOM 570 N N . GLY A 1 76 ? 1.385 4.420 1.637 1.00 87.31 76 GLY A N 1
ATOM 571 C CA . GLY A 1 76 ? 0.723 4.343 0.337 1.00 87.31 76 GLY A CA 1
ATOM 572 C C . GLY A 1 76 ? 0.814 5.640 -0.460 1.00 87.31 76 GLY A C 1
ATOM 573 O O . GLY A 1 76 ? 1.178 5.609 -1.629 1.00 87.31 76 GLY A O 1
ATOM 574 N N . ILE A 1 77 ? 0.551 6.783 0.174 1.00 88.75 77 ILE A N 1
ATOM 575 C CA . ILE A 1 77 ? 0.681 8.104 -0.453 1.00 88.75 77 ILE A CA 1
ATOM 576 C C . ILE A 1 77 ? 2.137 8.388 -0.828 1.00 88.75 77 ILE A C 1
ATOM 578 O O . ILE A 1 77 ? 2.392 8.871 -1.928 1.00 88.75 77 ILE A O 1
ATOM 582 N N . TYR A 1 78 ? 3.088 8.080 0.057 1.00 87.81 78 TYR A N 1
ATOM 583 C CA . TYR A 1 78 ? 4.512 8.264 -0.214 1.00 87.81 78 TYR A CA 1
ATOM 584 C C . TYR A 1 78 ? 4.953 7.479 -1.454 1.00 87.81 78 TYR A C 1
ATOM 586 O O . TYR A 1 78 ? 5.482 8.074 -2.391 1.00 87.81 78 TYR A O 1
ATOM 594 N N . PHE A 1 79 ? 4.669 6.173 -1.501 1.00 82.06 79 PHE A N 1
ATOM 595 C CA . PHE A 1 79 ? 4.997 5.340 -2.657 1.00 82.06 79 PHE A CA 1
ATOM 596 C C . PHE A 1 79 ? 4.208 5.761 -3.903 1.00 82.06 79 PHE A C 1
ATOM 598 O O . PHE A 1 79 ? 4.746 5.778 -4.999 1.00 82.06 79 PHE A O 1
ATOM 605 N N . TYR A 1 80 ? 2.958 6.196 -3.778 1.00 81.94 80 TYR A N 1
ATOM 606 C CA . TYR A 1 80 ? 2.227 6.704 -4.937 1.00 81.94 80 TYR A CA 1
ATOM 607 C C . TYR A 1 80 ? 2.889 7.951 -5.536 1.00 81.94 80 TYR A C 1
ATOM 609 O O . TYR A 1 80 ? 3.126 8.006 -6.738 1.00 81.94 80 TYR A O 1
ATOM 617 N N . ILE A 1 81 ? 3.214 8.946 -4.705 1.00 81.12 81 ILE A N 1
ATOM 618 C CA . ILE A 1 81 ? 3.790 10.220 -5.157 1.00 81.12 81 ILE A CA 1
ATOM 619 C C . ILE A 1 81 ? 5.214 10.038 -5.680 1.00 81.12 81 ILE A C 1
ATOM 621 O O . ILE A 1 81 ? 5.577 10.686 -6.656 1.00 81.12 81 ILE A O 1
ATOM 625 N N . ALA A 1 82 ? 6.017 9.184 -5.046 1.00 75.19 82 ALA A N 1
ATOM 626 C CA . ALA A 1 82 ? 7.393 8.962 -5.476 1.00 75.19 82 ALA A CA 1
ATOM 627 C C . ALA A 1 82 ? 7.464 8.259 -6.841 1.00 75.19 82 ALA A C 1
ATOM 629 O O . ALA A 1 82 ? 8.337 8.573 -7.640 1.00 75.19 82 ALA A O 1
ATOM 630 N N . TYR A 1 83 ? 6.520 7.364 -7.135 1.00 71.56 83 TYR A N 1
ATOM 631 C CA . TYR A 1 83 ? 6.642 6.451 -8.267 1.00 71.56 83 TYR A CA 1
ATOM 632 C C . TYR A 1 83 ? 5.693 6.789 -9.429 1.00 71.56 83 TYR A C 1
ATOM 634 O O . TYR A 1 83 ? 6.108 6.873 -10.585 1.00 71.56 83 TYR A O 1
ATOM 642 N N . VAL A 1 84 ? 4.412 7.054 -9.160 1.00 73.44 84 VAL A N 1
ATOM 643 C CA . VAL A 1 84 ? 3.389 7.190 -10.215 1.00 73.44 84 VAL A CA 1
ATOM 644 C C . VAL A 1 84 ? 3.595 8.401 -11.141 1.00 73.44 84 VAL A C 1
ATOM 646 O O . VAL A 1 84 ? 3.477 8.228 -12.357 1.00 73.44 84 VAL A O 1
ATOM 649 N N . PRO A 1 85 ? 3.933 9.610 -10.653 1.00 71.88 85 PRO A N 1
ATOM 650 C CA . PRO A 1 85 ? 4.223 10.751 -11.523 1.00 71.88 85 PRO A CA 1
ATOM 651 C C . PRO A 1 85 ? 5.409 10.505 -12.461 1.00 71.88 85 PRO A C 1
ATOM 653 O O . PRO A 1 85 ? 5.349 10.885 -13.630 1.00 71.88 85 PRO A O 1
ATOM 656 N N . VAL A 1 86 ? 6.453 9.833 -11.966 1.00 70.31 86 VAL A N 1
ATOM 657 C CA . VAL A 1 86 ? 7.648 9.469 -12.740 1.00 70.31 86 VAL A CA 1
ATOM 658 C C . VAL A 1 86 ? 7.260 8.491 -13.850 1.00 70.31 86 VAL A C 1
ATOM 660 O O . VAL A 1 86 ? 7.528 8.751 -15.026 1.00 70.31 86 VAL A O 1
ATOM 663 N N . TYR A 1 87 ? 6.510 7.435 -13.519 1.00 70.62 87 TYR A N 1
ATOM 664 C CA . TYR A 1 87 ? 6.013 6.485 -14.515 1.00 70.62 87 TYR A CA 1
ATOM 665 C C . TYR A 1 87 ? 5.117 7.129 -15.565 1.00 70.62 87 TYR A C 1
ATOM 667 O O . TYR A 1 87 ? 5.288 6.872 -16.757 1.00 70.62 87 TYR A O 1
ATOM 675 N N . LEU A 1 88 ? 4.175 7.984 -15.163 1.00 70.44 88 LEU A N 1
ATOM 676 C CA . LEU A 1 88 ? 3.283 8.664 -16.099 1.00 70.44 88 LEU A CA 1
ATOM 677 C C . LEU A 1 88 ? 4.043 9.625 -17.012 1.00 70.44 88 LEU A C 1
ATOM 679 O O . LEU A 1 88 ? 3.774 9.644 -18.209 1.00 70.44 88 LEU A O 1
ATOM 683 N N . TYR A 1 89 ? 5.007 10.382 -16.491 1.00 73.00 89 TYR A N 1
ATOM 684 C CA . TYR A 1 89 ? 5.793 11.314 -17.294 1.00 73.00 89 TYR A CA 1
ATOM 685 C C . TYR A 1 89 ? 6.617 10.578 -18.358 1.00 73.00 89 TYR A C 1
ATOM 687 O O . TYR A 1 89 ? 6.442 10.810 -19.558 1.00 73.00 89 TYR A O 1
ATOM 695 N N . PHE A 1 90 ? 7.457 9.629 -17.947 1.00 69.12 90 PHE A N 1
ATOM 696 C CA . PHE A 1 90 ? 8.361 8.951 -18.873 1.00 69.12 90 PHE A CA 1
ATOM 697 C C . PHE A 1 90 ? 7.637 8.000 -19.839 1.00 69.12 90 PHE A C 1
ATOM 699 O O . PHE A 1 90 ? 8.028 7.898 -21.002 1.00 69.12 90 PHE A O 1
ATOM 706 N N . SER A 1 91 ? 6.526 7.383 -19.427 1.00 66.12 91 SER A N 1
ATOM 707 C CA . SER A 1 91 ? 5.701 6.571 -20.335 1.00 66.12 91 SER A CA 1
ATOM 708 C C . SER A 1 91 ? 4.829 7.390 -21.289 1.00 66.12 91 SER A C 1
ATOM 710 O O . SER A 1 91 ? 4.439 6.903 -22.354 1.00 66.12 91 SER A O 1
ATOM 712 N N . THR A 1 92 ? 4.482 8.630 -20.931 1.00 65.25 92 THR A N 1
ATOM 713 C CA . THR A 1 92 ? 3.660 9.500 -21.784 1.00 65.25 92 THR A CA 1
ATOM 714 C C . THR A 1 92 ? 4.500 10.232 -22.815 1.00 65.25 92 THR A C 1
ATOM 716 O O . THR A 1 92 ? 4.133 10.242 -23.987 1.00 65.25 92 THR A O 1
ATOM 719 N N . PHE A 1 93 ? 5.635 10.795 -22.399 1.00 67.25 93 PHE A N 1
ATOM 720 C CA . PHE A 1 93 ? 6.477 11.621 -23.264 1.00 67.25 93 PHE A CA 1
ATOM 721 C C . PHE A 1 93 ? 7.625 10.847 -23.922 1.00 67.25 93 PHE A C 1
ATOM 723 O O . PHE A 1 93 ? 8.004 11.181 -25.039 1.00 67.25 93 PHE A O 1
ATOM 730 N N . GLY A 1 94 ? 8.161 9.818 -23.258 1.00 61.03 94 GLY A N 1
ATOM 731 C CA . GLY A 1 94 ? 9.280 9.011 -23.763 1.00 61.03 94 GLY A CA 1
ATOM 732 C C . GLY A 1 94 ? 8.892 7.628 -24.288 1.00 61.03 94 GLY A C 1
ATOM 733 O O . GLY A 1 94 ? 9.728 6.956 -24.877 1.00 61.03 94 GLY A O 1
ATOM 734 N N . ASN A 1 95 ? 7.640 7.193 -24.077 1.00 65.81 95 ASN A N 1
ATOM 735 C CA . ASN A 1 95 ? 7.149 5.837 -24.375 1.00 65.81 95 ASN A CA 1
ATOM 736 C C . ASN A 1 95 ? 8.044 4.709 -23.811 1.00 65.81 95 ASN A C 1
ATOM 738 O O . ASN A 1 95 ? 8.083 3.603 -24.353 1.00 65.81 95 ASN A O 1
ATOM 742 N N . TYR A 1 96 ? 8.758 5.001 -22.722 1.00 67.69 96 TYR A N 1
ATOM 743 C CA . TYR A 1 96 ? 9.662 4.064 -22.068 1.00 67.69 96 TYR A CA 1
ATOM 744 C C . TYR A 1 96 ? 8.890 2.962 -21.335 1.00 67.69 96 TYR A C 1
ATOM 746 O O . TYR A 1 96 ? 7.811 3.209 -20.785 1.00 67.69 96 TYR A O 1
ATOM 754 N N . GLY A 1 97 ? 9.457 1.753 -21.317 1.00 64.31 97 GLY A N 1
ATOM 755 C CA . GLY A 1 97 ? 8.990 0.648 -20.484 1.00 64.31 97 GLY A CA 1
ATOM 756 C C . GLY A 1 97 ? 9.319 0.863 -19.002 1.00 64.31 97 GLY A C 1
ATOM 757 O O . GLY A 1 97 ? 10.152 1.692 -18.644 1.00 64.31 97 GLY A O 1
ATOM 758 N N . LEU A 1 98 ? 8.679 0.098 -18.114 1.00 65.19 98 LEU A N 1
ATOM 759 C CA . LEU A 1 98 ? 8.764 0.301 -16.660 1.00 65.19 98 LEU A CA 1
ATOM 760 C C . LEU A 1 98 ? 10.208 0.292 -16.118 1.00 65.19 98 LEU A C 1
ATOM 762 O O . LEU A 1 98 ? 10.565 1.107 -15.270 1.00 65.19 98 LEU A O 1
ATOM 766 N N . CYS A 1 99 ? 11.051 -0.600 -16.640 1.00 70.38 99 CYS A N 1
ATOM 767 C CA . CYS A 1 99 ? 12.432 -0.756 -16.185 1.00 70.38 99 CYS A CA 1
ATOM 768 C C . CYS A 1 99 ? 13.393 0.276 -16.757 1.00 70.38 99 CYS A C 1
ATOM 770 O O . CYS A 1 99 ? 14.333 0.673 -16.070 1.00 70.38 99 CYS A O 1
ATOM 772 N N . ASP A 1 100 ? 13.119 0.763 -17.965 1.00 67.94 100 ASP A N 1
ATOM 773 C CA . ASP A 1 100 ? 13.843 1.886 -18.554 1.00 67.94 100 ASP A CA 1
ATOM 774 C C . ASP A 1 100 ? 13.609 3.159 -17.733 1.00 67.94 100 ASP A C 1
ATOM 776 O O . ASP A 1 100 ? 14.541 3.921 -17.492 1.00 67.94 100 ASP A O 1
ATOM 780 N N . ILE A 1 101 ? 12.385 3.354 -17.230 1.00 68.69 101 ILE A N 1
ATOM 781 C CA . ILE A 1 101 ? 12.037 4.477 -16.348 1.00 68.69 101 ILE A CA 1
ATOM 782 C C . ILE A 1 101 ? 12.800 4.386 -15.026 1.00 68.69 101 ILE A C 1
ATOM 784 O O . ILE A 1 101 ? 13.373 5.374 -14.581 1.00 68.69 101 ILE A O 1
ATOM 788 N N . LEU A 1 102 ? 12.856 3.197 -14.426 1.00 69.38 102 LEU A N 1
ATOM 789 C CA . LEU A 1 102 ? 13.554 2.961 -13.161 1.00 69.38 102 LEU A CA 1
ATOM 790 C C . LEU A 1 102 ? 15.070 3.162 -13.298 1.00 69.38 102 LEU A C 1
ATOM 792 O O . LEU A 1 102 ? 15.702 3.802 -12.458 1.00 69.38 102 LEU A O 1
ATOM 796 N N . GLN A 1 103 ? 15.653 2.665 -14.393 1.00 67.88 103 GLN A N 1
ATOM 797 C CA . GLN A 1 103 ? 17.049 2.931 -14.729 1.00 67.88 103 GLN A CA 1
ATOM 798 C C . GLN A 1 103 ? 17.291 4.410 -15.012 1.00 67.88 103 GLN A C 1
ATOM 800 O O . GLN A 1 103 ? 18.320 4.931 -14.603 1.00 67.88 103 GLN A O 1
ATOM 805 N N . GLN A 1 104 ? 16.377 5.119 -15.670 1.00 66.62 104 GLN A N 1
ATOM 806 C CA . GLN A 1 104 ? 16.540 6.558 -15.848 1.00 66.62 104 GLN A CA 1
ATOM 807 C C . GLN A 1 104 ? 16.490 7.287 -14.508 1.00 66.62 104 GLN A C 1
ATOM 809 O O . GLN A 1 104 ? 17.406 8.058 -14.242 1.00 66.62 104 GLN A O 1
ATOM 814 N N . ASP A 1 105 ? 15.519 6.987 -13.643 1.00 65.25 105 ASP A N 1
ATOM 815 C CA . ASP A 1 105 ? 15.340 7.623 -12.331 1.00 65.25 105 ASP A CA 1
ATOM 816 C C . ASP A 1 105 ? 16.578 7.467 -11.424 1.00 65.25 105 ASP A C 1
ATOM 818 O O . ASP A 1 105 ? 17.075 8.440 -10.858 1.00 65.25 105 ASP A O 1
ATOM 822 N N . LEU A 1 106 ? 17.191 6.276 -11.403 1.00 63.25 106 LEU A N 1
ATOM 823 C CA . LEU A 1 106 ? 18.454 5.993 -10.694 1.00 63.25 106 LEU A CA 1
ATOM 824 C C . LEU A 1 106 ? 19.673 6.783 -11.220 1.00 63.25 106 LEU A C 1
ATOM 826 O O . LEU A 1 106 ? 20.704 6.873 -10.538 1.00 63.25 106 LEU A O 1
ATOM 830 N N . TYR A 1 107 ? 19.594 7.312 -12.442 1.00 62.88 107 TYR A N 1
ATOM 831 C CA . TYR A 1 107 ? 20.683 8.008 -13.130 1.00 62.88 107 TYR A CA 1
ATOM 832 C C . TYR A 1 107 ? 20.357 9.479 -13.442 1.00 62.88 107 TYR A C 1
ATOM 834 O O . TYR A 1 107 ? 21.219 10.173 -13.994 1.00 62.88 107 TYR A O 1
ATOM 842 N N . ILE A 1 108 ? 19.185 9.993 -13.038 1.00 55.91 108 ILE A N 1
ATOM 843 C CA . ILE A 1 108 ? 18.856 11.423 -13.109 1.00 55.91 108 ILE A CA 1
ATOM 844 C C . ILE A 1 108 ? 19.944 12.208 -12.358 1.00 55.91 108 ILE A C 1
ATOM 846 O O . ILE A 1 108 ? 20.184 12.010 -11.169 1.00 55.91 108 ILE A O 1
ATOM 850 N N . GLY A 1 109 ? 20.644 13.090 -13.081 1.00 51.97 109 GLY A N 1
ATOM 851 C CA . GLY A 1 109 ? 21.740 13.913 -12.552 1.00 51.97 109 GLY A CA 1
ATOM 852 C C . GLY A 1 109 ? 23.157 13.361 -12.766 1.00 51.97 109 GLY A C 1
ATOM 853 O O . GLY A 1 109 ? 24.119 14.032 -12.392 1.00 51.97 109 GLY A O 1
ATOM 854 N N . LYS A 1 110 ? 23.329 12.184 -13.388 1.00 56.78 110 LYS A N 1
ATOM 855 C CA . LYS A 1 110 ? 24.655 11.673 -13.782 1.00 56.78 110 LYS A CA 1
ATOM 856 C C . LYS A 1 110 ? 25.021 12.098 -15.216 1.00 56.78 110 LYS A C 1
ATOM 858 O O . LYS A 1 110 ? 24.163 12.072 -16.093 1.00 56.78 110 LYS A O 1
ATOM 863 N N . PRO A 1 111 ? 26.298 12.436 -15.492 1.00 46.41 111 PRO A N 1
ATOM 864 C CA . PRO A 1 111 ? 26.733 12.946 -16.800 1.00 46.41 111 PRO A CA 1
ATOM 865 C C . PRO A 1 111 ? 26.692 11.904 -17.934 1.00 46.41 111 PRO A C 1
ATOM 867 O O . PRO A 1 111 ? 26.705 12.279 -19.101 1.00 46.41 111 PRO A O 1
ATOM 870 N N . ASN A 1 112 ? 26.605 10.610 -17.610 1.00 49.00 112 ASN A N 1
ATOM 871 C CA . ASN A 1 112 ? 26.573 9.514 -18.580 1.00 49.00 112 ASN A CA 1
ATOM 872 C C . ASN A 1 112 ? 25.162 8.914 -18.660 1.00 49.00 112 ASN A C 1
ATOM 874 O O . ASN A 1 112 ? 24.917 7.816 -18.161 1.00 49.00 112 ASN A O 1
ATOM 878 N N . LEU A 1 113 ? 24.231 9.652 -19.263 1.00 51.06 113 LEU A N 1
ATOM 879 C CA . LEU A 1 113 ? 22.931 9.121 -19.673 1.00 51.06 113 LEU A CA 1
ATOM 880 C C . LEU A 1 113 ? 23.136 8.259 -20.921 1.00 51.06 113 LEU A C 1
ATOM 882 O O . LEU A 1 113 ? 23.241 8.765 -22.036 1.00 51.06 113 LEU A O 1
ATOM 886 N N . ILE A 1 114 ? 23.228 6.946 -20.731 1.00 50.06 114 ILE A N 1
ATOM 887 C CA . ILE A 1 114 ? 23.082 6.003 -21.838 1.00 50.06 114 ILE A CA 1
ATOM 888 C C . ILE A 1 114 ? 21.584 5.962 -22.145 1.00 50.06 114 ILE A C 1
ATOM 890 O O . ILE A 1 114 ? 20.786 5.720 -21.240 1.00 50.06 114 ILE A O 1
ATOM 894 N N . ALA A 1 115 ? 21.198 6.255 -23.389 1.00 48.75 115 ALA A N 1
ATOM 895 C CA . ALA A 1 115 ? 19.807 6.152 -23.819 1.00 48.75 115 ALA A CA 1
ATOM 896 C C . ALA A 1 115 ? 19.285 4.747 -23.484 1.00 48.75 115 ALA A C 1
ATOM 898 O O . ALA A 1 115 ? 19.928 3.750 -23.825 1.00 48.75 115 ALA A O 1
ATOM 899 N N . ALA A 1 116 ? 18.162 4.683 -22.766 1.00 51.62 116 ALA A N 1
ATOM 900 C CA . ALA A 1 116 ? 17.550 3.415 -22.397 1.00 51.62 116 ALA A CA 1
ATOM 901 C C . ALA A 1 116 ? 17.279 2.595 -23.667 1.00 51.62 116 ALA A C 1
ATOM 903 O O . ALA A 1 116 ? 16.885 3.147 -24.697 1.00 51.62 116 ALA A O 1
ATOM 904 N N . ARG A 1 117 ? 17.557 1.288 -23.614 1.00 47.78 117 ARG A N 1
ATOM 905 C CA . ARG A 1 117 ? 17.313 0.379 -24.740 1.00 47.78 117 ARG A CA 1
ATOM 906 C C . ARG A 1 117 ? 15.811 0.380 -24.979 1.00 47.78 117 ARG A C 1
ATOM 908 O O . ARG A 1 117 ? 15.089 -0.076 -24.113 1.00 47.78 117 ARG A O 1
ATOM 915 N N . GLU A 1 118 ? 15.370 0.895 -26.122 1.00 46.59 118 GLU A N 1
ATOM 916 C CA . GLU A 1 118 ? 13.958 1.068 -26.472 1.00 46.59 118 GLU A CA 1
ATOM 917 C C . GLU A 1 118 ? 13.155 -0.241 -26.341 1.00 46.59 118 GLU A C 1
ATOM 919 O O . GLU A 1 118 ? 12.970 -0.984 -27.305 1.00 46.59 118 GLU A O 1
ATOM 924 N N . THR A 1 119 ? 12.647 -0.533 -25.142 1.00 52.81 119 THR A N 1
ATOM 925 C CA . THR A 1 119 ? 11.549 -1.476 -24.950 1.00 52.81 119 THR A CA 1
ATOM 926 C C . THR A 1 119 ? 10.267 -0.660 -24.915 1.00 52.81 119 THR A C 1
ATOM 928 O O . THR A 1 119 ? 9.812 -0.175 -23.882 1.00 52.81 119 THR A O 1
ATOM 931 N N . PHE A 1 120 ? 9.722 -0.412 -26.108 1.00 50.41 120 PHE A N 1
ATOM 932 C CA . PHE A 1 120 ? 8.498 0.363 -26.294 1.00 50.41 120 PHE A CA 1
ATOM 933 C C . PHE A 1 120 ? 7.295 -0.376 -25.701 1.00 50.41 120 PHE A C 1
ATOM 935 O O . PHE A 1 120 ? 6.679 -1.199 -26.374 1.00 50.41 120 PHE A O 1
ATOM 942 N N . ASN A 1 121 ? 6.942 -0.064 -24.452 1.00 60.84 121 ASN A N 1
ATOM 943 C CA . ASN A 1 121 ? 5.740 -0.601 -23.812 1.00 60.84 121 ASN A CA 1
ATOM 944 C C . ASN A 1 121 ? 5.089 0.382 -22.816 1.00 60.84 121 ASN A C 1
ATOM 946 O O . ASN A 1 121 ? 4.579 -0.004 -21.763 1.00 60.84 121 ASN A O 1
ATOM 950 N N . GLY A 1 122 ? 5.042 1.678 -23.156 1.00 58.38 122 GLY A N 1
ATOM 951 C CA . GLY A 1 122 ? 4.468 2.726 -22.297 1.00 58.38 122 GLY A CA 1
ATOM 952 C C . GLY A 1 122 ? 2.987 2.528 -21.916 1.00 58.38 122 GLY A C 1
ATOM 953 O O . GLY A 1 122 ? 2.495 3.133 -20.960 1.00 58.38 122 GLY A O 1
ATOM 954 N N . LEU A 1 123 ? 2.253 1.662 -22.625 1.00 65.00 123 LEU A N 1
ATOM 955 C CA . LEU A 1 123 ? 0.867 1.302 -22.301 1.00 65.00 123 LEU A CA 1
ATOM 956 C C . LEU A 1 123 ? 0.766 0.497 -20.992 1.00 65.00 123 LEU A C 1
ATOM 958 O O . LEU A 1 123 ? -0.177 0.680 -20.216 1.00 65.00 123 LEU A O 1
ATOM 962 N N . PHE A 1 124 ? 1.762 -0.349 -20.723 1.00 66.19 124 PHE A N 1
ATOM 963 C CA . PHE A 1 124 ? 1.840 -1.167 -19.517 1.00 66.19 124 PHE A CA 1
ATOM 964 C C . PHE A 1 124 ? 2.050 -0.302 -18.268 1.00 66.19 124 PHE A C 1
ATOM 966 O O . PHE A 1 124 ? 1.280 -0.380 -17.312 1.00 66.19 124 PHE A O 1
ATOM 973 N N . SER A 1 125 ? 3.003 0.631 -18.320 1.00 64.88 125 SER A N 1
ATOM 974 C CA . SER A 1 125 ? 3.283 1.590 -17.240 1.00 64.88 125 SER A CA 1
ATOM 975 C C . SER A 1 125 ? 2.116 2.537 -16.933 1.00 64.88 125 SER A C 1
ATOM 977 O O . SER A 1 125 ? 1.911 2.914 -15.781 1.00 64.88 125 SER A O 1
ATOM 979 N N . ARG A 1 126 ? 1.304 2.907 -17.935 1.00 70.50 126 ARG A N 1
ATOM 980 C CA . ARG A 1 126 ? 0.082 3.706 -17.711 1.00 70.50 126 ARG A CA 1
ATOM 981 C C . ARG A 1 126 ? -1.014 2.888 -17.034 1.00 70.50 126 ARG A C 1
ATOM 983 O O . ARG A 1 126 ? -1.678 3.379 -16.124 1.00 70.50 126 ARG A O 1
ATOM 990 N N . SER A 1 127 ? -1.190 1.642 -17.468 1.00 71.69 127 SER A N 1
ATOM 991 C CA . SER A 1 127 ? -2.168 0.720 -16.880 1.00 71.69 127 SER A CA 1
ATOM 992 C C . SER A 1 127 ? -1.819 0.408 -15.422 1.00 71.69 127 SER A C 1
ATOM 994 O O . SER A 1 127 ? -2.701 0.419 -14.567 1.00 71.69 127 SER A O 1
ATOM 996 N N . PHE A 1 128 ? -0.529 0.248 -15.118 1.00 71.19 128 PHE A N 1
ATOM 997 C CA . PHE A 1 128 ? -0.000 0.161 -13.755 1.00 71.19 128 PHE A CA 1
ATOM 998 C C . PHE A 1 128 ? -0.421 1.345 -12.885 1.00 71.19 128 PHE A C 1
ATOM 1000 O O . PHE A 1 128 ? -1.077 1.146 -11.860 1.00 71.19 128 PHE A O 1
ATOM 1007 N N . ALA A 1 129 ? -0.074 2.569 -13.296 1.00 70.75 129 ALA A N 1
ATOM 1008 C CA . ALA A 1 129 ? -0.356 3.780 -12.528 1.00 70.75 129 ALA A CA 1
ATOM 1009 C C . ALA A 1 129 ? -1.833 3.880 -12.100 1.00 70.75 129 ALA A C 1
ATOM 1011 O O . ALA A 1 129 ? -2.139 4.338 -10.999 1.00 70.75 129 ALA A O 1
ATOM 1012 N N . LEU A 1 130 ? -2.747 3.412 -12.955 1.00 76.00 130 LEU A N 1
ATOM 1013 C CA . LEU A 1 130 ? -4.182 3.389 -12.680 1.00 76.00 130 LEU 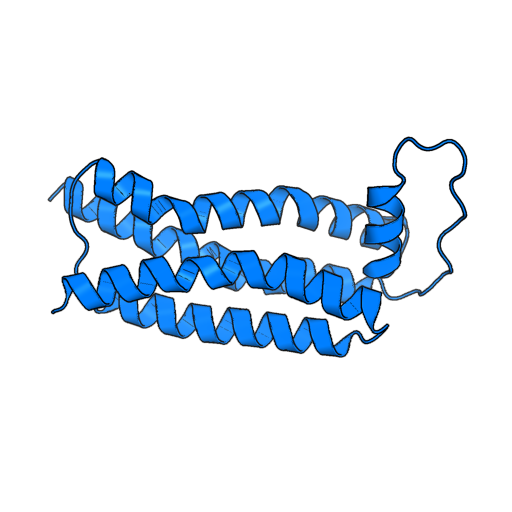A CA 1
ATOM 1014 C C . LEU A 1 130 ? -4.604 2.216 -11.784 1.00 76.00 130 LEU A C 1
ATOM 1016 O O . LEU A 1 130 ? -5.376 2.414 -10.846 1.00 76.00 130 LEU A O 1
ATOM 1020 N N . LEU A 1 131 ? -4.109 1.004 -12.046 1.00 76.44 131 LEU A N 1
ATOM 1021 C CA . LEU A 1 131 ? -4.495 -0.195 -11.295 1.00 76.44 131 LEU A CA 1
ATOM 1022 C C . LEU A 1 131 ? -4.047 -0.134 -9.834 1.00 76.44 131 LEU A C 1
ATOM 1024 O O . LEU A 1 131 ? -4.799 -0.545 -8.951 1.00 76.44 131 LEU A O 1
ATOM 1028 N N . ILE A 1 132 ? -2.869 0.432 -9.561 1.00 78.81 132 ILE A N 1
ATOM 1029 C CA . ILE A 1 132 ? -2.351 0.548 -8.194 1.00 78.81 132 ILE A CA 1
ATOM 1030 C C . ILE A 1 132 ? -3.106 1.592 -7.356 1.00 78.81 132 ILE A C 1
ATOM 1032 O O . ILE A 1 132 ? -3.101 1.534 -6.127 1.00 78.81 132 ILE A O 1
ATOM 1036 N N . ALA A 1 133 ? -3.816 2.529 -7.991 1.00 81.75 133 ALA A N 1
ATOM 1037 C CA . ALA A 1 133 ? -4.588 3.535 -7.271 1.00 81.75 133 ALA A CA 1
ATOM 1038 C C . ALA A 1 133 ? -5.720 2.900 -6.442 1.00 81.75 133 ALA A C 1
ATOM 1040 O O . ALA A 1 133 ? -5.988 3.332 -5.323 1.00 81.75 133 ALA A O 1
ATOM 1041 N N . ILE A 1 134 ? -6.352 1.838 -6.954 1.00 84.12 134 ILE A N 1
ATOM 1042 C CA . ILE A 1 134 ? -7.473 1.142 -6.300 1.00 84.12 134 ILE A CA 1
ATOM 1043 C C . ILE A 1 134 ? -7.095 0.616 -4.901 1.00 84.12 134 ILE A C 1
ATOM 1045 O O . ILE A 1 134 ? -7.745 1.012 -3.925 1.00 84.12 134 ILE A O 1
ATOM 1049 N N . PRO A 1 135 ? -6.064 -0.241 -4.751 1.00 84.00 135 PRO A N 1
ATOM 1050 C CA . PRO A 1 135 ? -5.676 -0.752 -3.444 1.00 84.00 135 PRO A CA 1
ATOM 1051 C C . PRO A 1 135 ? -5.186 0.366 -2.511 1.00 84.00 135 PRO A C 1
ATOM 1053 O O . PRO A 1 135 ? -5.476 0.333 -1.314 1.00 84.00 135 PRO A O 1
ATOM 1056 N N . LEU A 1 136 ? -4.548 1.412 -3.045 1.00 86.19 136 LEU A N 1
ATOM 1057 C CA . LEU A 1 136 ? -4.085 2.564 -2.268 1.00 86.19 136 LEU A CA 1
ATOM 1058 C C . LEU A 1 136 ? -5.229 3.411 -1.697 1.00 86.19 136 LEU A C 1
ATOM 1060 O O . LEU A 1 136 ? -5.183 3.785 -0.524 1.00 86.19 136 LEU A O 1
ATOM 1064 N N . PHE A 1 137 ? -6.287 3.673 -2.469 1.00 87.75 137 PHE A N 1
ATOM 1065 C CA . PHE A 1 137 ? -7.449 4.425 -1.978 1.00 87.75 137 PHE A CA 1
ATOM 1066 C C . PHE A 1 137 ? -8.138 3.731 -0.797 1.00 87.75 137 PHE A C 1
ATOM 1068 O O . PHE A 1 137 ? -8.649 4.399 0.106 1.00 87.75 137 PHE A O 1
ATOM 1075 N N . SER A 1 138 ? -8.104 2.397 -0.751 1.00 89.25 138 SER A N 1
ATOM 1076 C CA . SER A 1 138 ? -8.672 1.630 0.361 1.00 89.25 138 SER A CA 1
ATOM 1077 C C . SER A 1 138 ? -8.001 1.920 1.710 1.00 89.25 138 SER A C 1
ATOM 1079 O O . SER A 1 138 ? -8.636 1.796 2.761 1.00 89.25 138 SER A O 1
ATOM 1081 N N . LEU A 1 139 ? -6.737 2.359 1.704 1.00 92.19 139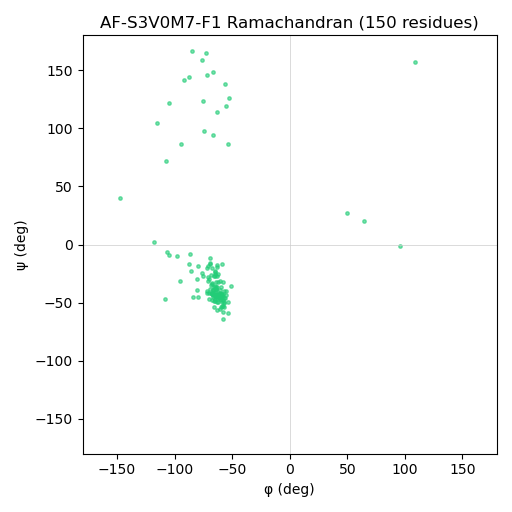 LEU A N 1
ATOM 1082 C CA . LEU A 1 139 ? -5.951 2.577 2.919 1.00 92.19 139 LEU A CA 1
ATOM 1083 C C . LEU A 1 139 ? -6.528 3.702 3.783 1.00 92.19 139 LEU A C 1
ATOM 1085 O O . LEU A 1 139 ? -6.326 3.712 4.996 1.00 92.19 139 LEU A O 1
ATOM 1089 N N . VAL A 1 140 ? -7.308 4.608 3.187 1.00 92.94 140 VAL A N 1
ATOM 1090 C CA . VAL A 1 140 ? -7.983 5.720 3.876 1.00 92.94 140 VAL A CA 1
ATOM 1091 C C . VAL A 1 140 ? -9.139 5.236 4.766 1.00 92.94 140 VAL A C 1
ATOM 1093 O O . VAL A 1 140 ? -9.546 5.931 5.700 1.00 92.94 140 VAL A O 1
ATOM 1096 N N . VAL A 1 141 ? -9.655 4.020 4.551 1.00 93.25 141 VAL A N 1
ATOM 1097 C CA . VAL A 1 141 ? -10.822 3.506 5.285 1.00 93.25 141 VAL A CA 1
ATOM 1098 C C . VAL A 1 141 ? -10.526 3.333 6.777 1.00 93.25 141 VAL A C 1
ATOM 1100 O O . VAL A 1 141 ? -11.341 3.731 7.611 1.00 93.25 141 VAL A O 1
ATOM 1103 N N . ALA A 1 142 ? -9.363 2.785 7.137 1.00 92.44 142 ALA A N 1
ATOM 1104 C CA . ALA A 1 142 ? -8.960 2.608 8.534 1.00 92.44 142 ALA A CA 1
ATOM 1105 C C . ALA A 1 142 ? -8.865 3.930 9.327 1.00 92.44 142 ALA A C 1
ATOM 1107 O O . ALA A 1 142 ? -9.562 4.045 10.346 1.00 92.44 142 ALA A O 1
ATOM 1108 N N . PRO A 1 143 ? -8.079 4.941 8.896 1.00 93.88 143 PRO A N 1
ATOM 1109 C CA . PRO A 1 143 ? -7.969 6.203 9.620 1.00 93.88 143 PRO A CA 1
ATOM 1110 C C . PRO A 1 143 ? -9.301 6.955 9.658 1.00 93.88 143 PRO A C 1
ATOM 1112 O O . PRO A 1 143 ? -9.659 7.495 10.706 1.00 93.88 143 PRO A O 1
ATOM 1115 N N . TYR A 1 144 ? -10.098 6.912 8.582 1.00 93.44 144 TYR A N 1
ATOM 1116 C CA . TYR A 1 144 ? -11.443 7.492 8.581 1.00 93.44 144 TYR A CA 1
ATOM 1117 C C . TYR A 1 144 ? -12.340 6.873 9.663 1.00 93.44 144 TYR A C 1
ATOM 1119 O O . TYR A 1 144 ? -13.018 7.585 10.411 1.00 93.44 144 TYR A O 1
ATOM 1127 N N . LYS A 1 145 ? -12.321 5.542 9.800 1.00 93.62 145 LYS A N 1
ATOM 1128 C CA . LYS A 1 145 ? -13.137 4.835 10.795 1.00 93.62 145 LYS A CA 1
ATOM 1129 C C . LYS A 1 145 ? -12.706 5.159 12.232 1.00 93.62 145 LYS A C 1
ATOM 1131 O O . LYS A 1 145 ? -13.567 5.337 13.093 1.00 93.62 145 LYS A O 1
ATOM 1136 N N . ILE A 1 146 ? -11.400 5.276 12.486 1.00 93.25 146 ILE A N 1
ATOM 1137 C CA . ILE A 1 146 ? -10.835 5.666 13.794 1.00 93.25 146 ILE A CA 1
ATOM 1138 C C . ILE A 1 146 ? -11.191 7.113 14.140 1.00 93.25 146 ILE A C 1
ATOM 1140 O O . ILE A 1 146 ? -11.597 7.407 15.268 1.00 93.25 146 ILE A O 1
ATOM 1144 N N . TYR A 1 147 ? -11.086 8.013 13.163 1.00 93.44 147 TYR A N 1
ATOM 1145 C CA . TYR A 1 147 ? -11.475 9.409 13.318 1.00 93.44 147 TYR A CA 1
ATOM 1146 C C . TYR A 1 147 ? -12.956 9.535 13.685 1.00 93.44 147 TYR A C 1
ATOM 1148 O O . TYR A 1 147 ? -13.295 10.198 14.665 1.00 93.44 147 TYR A O 1
ATOM 1156 N N . LYS A 1 148 ? -13.836 8.828 12.963 1.00 93.06 148 LYS A N 1
ATOM 1157 C CA . LYS A 1 148 ? -15.274 8.797 13.263 1.00 93.06 148 LYS A CA 1
ATOM 1158 C C . LYS A 1 148 ? -15.550 8.257 14.669 1.00 93.06 148 LYS A C 1
ATOM 1160 O O . LYS A 1 148 ? -16.359 8.833 15.385 1.00 93.06 148 LYS A O 1
ATOM 1165 N N . ALA A 1 149 ? -14.856 7.196 15.081 1.00 89.81 149 ALA A N 1
ATOM 1166 C CA . ALA A 1 149 ? -14.987 6.618 16.420 1.00 89.81 149 ALA A CA 1
ATOM 1167 C C . ALA A 1 149 ? -14.458 7.524 17.546 1.00 89.81 149 A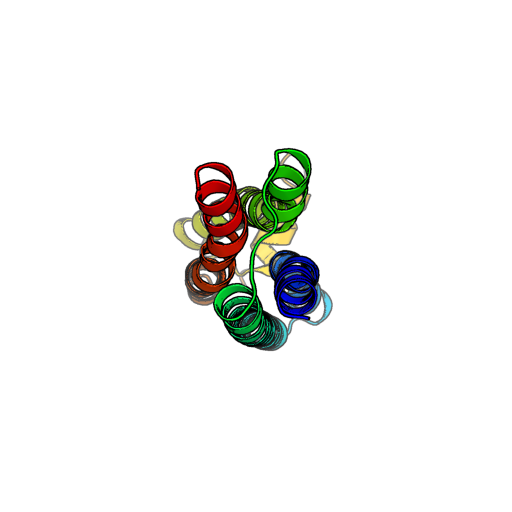LA A C 1
ATOM 1169 O O . ALA A 1 149 ? -14.821 7.320 18.693 1.00 89.81 149 ALA A O 1
ATOM 1170 N N . SER A 1 150 ? -13.599 8.501 17.242 1.00 85.69 150 SER A N 1
ATOM 1171 C CA . SER A 1 150 ? -13.061 9.448 18.233 1.00 85.69 150 SER A CA 1
ATOM 1172 C C . SER A 1 150 ? -13.956 10.672 18.452 1.00 85.69 150 SER A C 1
ATOM 1174 O O . SER A 1 150 ? -13.675 11.477 19.335 1.00 85.69 150 SER A O 1
ATOM 1176 N N . ARG A 1 151 ? -15.001 10.832 17.630 1.00 80.12 151 ARG A N 1
ATOM 1177 C CA . ARG A 1 151 ? -16.016 11.891 17.751 1.00 80.12 151 ARG A CA 1
ATOM 1178 C C . ARG A 1 151 ? -17.369 11.390 18.274 1.00 80.12 151 ARG A C 1
ATOM 1180 O O . ARG A 1 151 ? -18.260 12.211 18.468 1.00 80.12 151 ARG A O 1
ATOM 1187 N N . LEU A 1 152 ? -17.518 10.074 18.423 1.00 65.44 152 LEU A N 1
ATOM 1188 C CA . LEU A 1 152 ? -18.655 9.399 19.055 1.00 65.44 152 LEU A CA 1
ATOM 1189 C C . LEU A 1 152 ? -18.349 9.190 20.538 1.00 65.44 152 LEU A C 1
ATOM 1191 O O . LEU A 1 152 ? -19.300 9.317 21.333 1.00 65.44 152 LEU A O 1
#

Foldseek 3Di:
DLQVLQVVLLVLLLVLLVLLVVLLVVCQVVVDNVSNVVSLVVSVVSLVSSLVSNVSGAQDEDDVSLVSLCVSLVSLVVSLVVQLVLLCVCCVPVLADSNQSVVVVVCVPPPDDDRRDDPRDSVSSNVSSVSSVVSSVSSVSRSVNRVVVNVD

Radius of gyration: 17.95 Å; Cα contacts (8 Å, |Δi|>4): 193; chains: 1; bounding box: 45×25×47 Å

Mean predicted aligned error: 7.76 Å